Protein AF-A0A7C3KYE5-F1 (afdb_monomer_lite)

Foldseek 3Di:
DDDPPDDDDPVRVCVVCVVPVDDDDADWDQDPEPDDDRIDHPPDAGPQQDDPRDRHPPRDHPDPPPDD

Secondary structure (DSSP, 8-state):
----SSPPPHHHHHHHHHHH-PPPPPPPEE--SSSS-SEE-TT---TTSEETTEEPTT---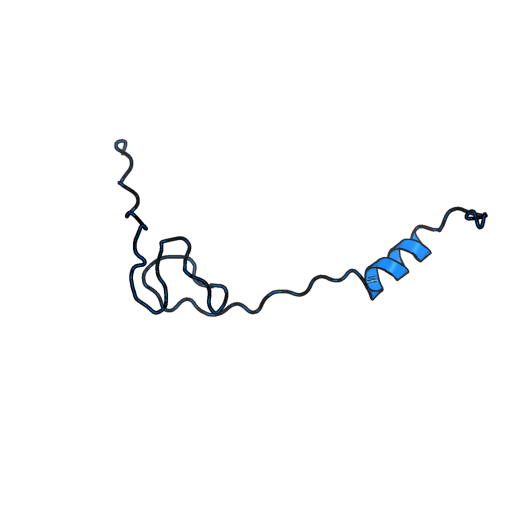-PPPS--

Sequence (68 aa):
MPNPKRKHSKTRSAKRRASNFNTEMPTLTVNRQQGGEVFSLPHNATPEGFYKGRRLPGFRDRRPSPGG

pLDDT: mean 85.38, std 10.87, range [44.47, 97.25]

Radius of gyration: 23.28 Å; chains: 1; bounding box: 31×50×56 Å

Structure (mmCIF, N/CA/C/O backbone):
data_AF-A0A7C3KYE5-F1
#
_entry.id   AF-A0A7C3KYE5-F1
#
loop_
_atom_site.group_PDB
_atom_site.id
_atom_site.type_symbol
_atom_site.label_atom_id
_atom_site.label_alt_id
_atom_site.label_comp_id
_atom_site.label_asym_id
_atom_site.label_entity_id
_atom_site.label_seq_id
_atom_site.pdbx_PDB_ins_code
_atom_site.Cartn_x
_atom_site.Cartn_y
_atom_site.Cartn_z
_atom_site.occupancy
_atom_site.B_iso_or_equiv
_atom_site.auth_seq_id
_atom_site.auth_comp_id
_atom_site.auth_asym_id
_atom_site.auth_atom_id
_atom_site.pdbx_PDB_model_num
ATOM 1 N N . MET A 1 1 ? 4.489 -36.931 -17.863 1.00 84.75 1 MET A N 1
ATOM 2 C CA . MET A 1 1 ? 4.326 -35.625 -17.179 1.00 84.75 1 MET A CA 1
ATOM 3 C C . MET A 1 1 ? 4.854 -34.502 -18.062 1.00 84.75 1 MET A C 1
ATOM 5 O O . MET A 1 1 ? 5.908 -34.693 -18.665 1.00 84.75 1 MET A O 1
ATOM 9 N N . PRO A 1 2 ? 4.162 -33.352 -18.155 1.00 90.06 2 PRO A N 1
ATOM 10 C CA . PRO A 1 2 ? 4.645 -32.200 -18.908 1.00 90.06 2 PRO A CA 1
ATOM 11 C C . PRO A 1 2 ? 5.691 -31.424 -18.093 1.00 90.06 2 PRO A C 1
ATOM 13 O O . PRO A 1 2 ? 5.364 -30.513 -17.337 1.00 90.06 2 PRO A O 1
ATOM 16 N N . ASN A 1 3 ? 6.964 -31.785 -18.255 1.00 93.00 3 ASN A N 1
ATOM 17 C CA . ASN A 1 3 ? 8.073 -31.084 -17.609 1.00 93.00 3 ASN A CA 1
ATOM 18 C C . ASN A 1 3 ? 8.611 -29.960 -18.511 1.00 93.00 3 ASN A C 1
ATOM 20 O O . ASN A 1 3 ? 8.710 -30.142 -19.729 1.00 93.00 3 ASN A O 1
ATOM 24 N N . PRO A 1 4 ? 8.992 -28.796 -17.950 1.00 93.94 4 PRO A N 1
ATOM 25 C CA . PRO A 1 4 ? 9.525 -27.696 -18.739 1.00 93.94 4 PRO A CA 1
ATOM 26 C C . PRO A 1 4 ? 10.807 -28.125 -19.455 1.00 93.94 4 PRO A C 1
ATOM 28 O O . PRO A 1 4 ? 11.823 -28.422 -18.832 1.00 93.94 4 PRO A O 1
ATOM 31 N N . LYS A 1 5 ? 10.771 -28.114 -20.791 1.00 95.12 5 LYS A N 1
ATOM 32 C CA . LYS A 1 5 ? 11.906 -28.531 -21.627 1.00 95.12 5 LYS A CA 1
ATOM 33 C C . LYS A 1 5 ? 13.121 -27.606 -21.490 1.00 95.12 5 LYS A C 1
ATOM 35 O O . LYS A 1 5 ? 14.246 -28.041 -21.713 1.00 95.12 5 LYS A O 1
ATOM 40 N N . ARG A 1 6 ? 12.903 -26.321 -21.176 1.00 95.00 6 ARG A N 1
ATOM 41 C CA . ARG A 1 6 ? 13.950 -25.291 -21.054 1.00 95.00 6 ARG A CA 1
ATOM 42 C C . ARG A 1 6 ? 13.626 -24.305 -19.936 1.00 95.00 6 ARG A C 1
ATOM 44 O O . ARG A 1 6 ? 12.464 -23.973 -19.702 1.00 95.00 6 ARG A O 1
ATOM 51 N N . LYS A 1 7 ? 14.675 -23.763 -19.312 1.00 95.19 7 LYS A N 1
ATOM 52 C CA . LYS A 1 7 ? 14.569 -22.658 -18.352 1.00 95.19 7 LYS A CA 1
ATOM 53 C C . LYS A 1 7 ? 14.007 -21.409 -19.038 1.00 95.19 7 LYS A C 1
ATOM 55 O O . LYS A 1 7 ? 14.444 -21.033 -20.124 1.00 95.19 7 LYS A O 1
ATOM 60 N N . HIS A 1 8 ? 13.061 -20.733 -18.391 1.00 96.19 8 HIS A N 1
ATOM 61 C CA . HIS A 1 8 ? 12.565 -19.447 -18.876 1.00 96.19 8 HIS A CA 1
ATOM 62 C C . HIS A 1 8 ? 13.630 -18.357 -18.751 1.00 96.19 8 HIS A C 1
ATOM 64 O O . HIS A 1 8 ? 14.300 -18.239 -17.724 1.00 96.19 8 HIS A O 1
ATOM 70 N N . SER A 1 9 ? 13.750 -17.523 -19.785 1.00 97.25 9 SER A N 1
ATOM 71 C CA . SER A 1 9 ? 14.628 -16.357 -19.739 1.00 97.25 9 SER A CA 1
ATOM 72 C C . SER A 1 9 ? 14.153 -15.348 -18.689 1.00 97.25 9 SER A C 1
ATOM 74 O O . SER A 1 9 ? 12.966 -15.291 -18.328 1.00 97.25 9 SER A O 1
ATOM 76 N N . LYS A 1 10 ? 15.088 -14.516 -18.214 1.00 96.81 10 LYS A N 1
ATOM 77 C CA . LYS A 1 10 ? 14.778 -13.403 -17.307 1.00 96.81 10 LYS A CA 1
ATOM 78 C C . LYS A 1 10 ? 13.734 -12.476 -17.938 1.00 96.81 10 LYS A C 1
ATOM 80 O O . LYS A 1 10 ? 12.747 -12.166 -17.284 1.00 96.81 10 LYS A O 1
ATOM 85 N N . THR A 1 11 ? 13.868 -12.170 -19.231 1.00 96.50 11 THR A N 1
ATOM 86 C CA . THR A 1 11 ? 12.920 -11.342 -19.993 1.00 96.50 11 THR A CA 1
ATOM 87 C C . THR A 1 11 ? 11.508 -11.930 -20.018 1.00 96.50 11 THR A C 1
ATOM 89 O O . THR A 1 11 ? 10.548 -11.208 -19.761 1.00 96.50 11 THR A O 1
ATOM 92 N N . ARG A 1 12 ? 11.349 -13.244 -20.260 1.00 95.25 12 ARG A N 1
ATOM 93 C CA . ARG A 1 12 ? 10.023 -13.898 -20.248 1.00 95.25 12 ARG A CA 1
ATOM 94 C C . ARG A 1 12 ? 9.381 -13.836 -18.864 1.00 95.25 12 ARG A C 1
ATOM 96 O O . ARG A 1 12 ? 8.189 -13.571 -18.744 1.00 95.25 12 ARG A O 1
ATOM 103 N N . SER A 1 13 ? 10.171 -14.074 -17.819 1.00 95.00 13 SER A N 1
ATOM 104 C CA . SER A 1 13 ? 9.677 -14.030 -16.439 1.00 95.00 13 SER A CA 1
ATOM 105 C C . SER A 1 13 ? 9.330 -12.607 -16.000 1.00 95.00 13 SER A C 1
ATOM 107 O O . SER A 1 13 ? 8.304 -12.417 -15.358 1.00 95.00 13 SER A O 1
ATOM 109 N N . ALA A 1 14 ? 10.138 -11.614 -16.381 1.00 94.88 14 ALA A N 1
ATOM 110 C CA . ALA A 1 14 ? 9.889 -10.203 -16.098 1.00 94.88 14 ALA A CA 1
ATOM 111 C C . ALA A 1 14 ? 8.606 -9.711 -16.782 1.00 94.88 14 ALA A C 1
ATOM 113 O O . ALA A 1 14 ? 7.730 -9.201 -16.095 1.00 94.88 14 ALA A O 1
ATOM 114 N N . LYS A 1 15 ? 8.430 -9.971 -18.087 1.00 95.38 15 LYS A N 1
ATOM 115 C CA . LYS A 1 15 ? 7.199 -9.618 -18.824 1.00 95.38 15 LYS A CA 1
ATOM 116 C C . LYS A 1 15 ? 5.942 -10.235 -18.200 1.00 95.38 15 LYS A C 1
ATOM 118 O O . LYS A 1 15 ? 4.921 -9.565 -18.076 1.00 95.38 15 LYS A O 1
ATOM 123 N N . ARG A 1 16 ? 6.021 -11.501 -17.764 1.00 95.06 16 ARG A N 1
ATOM 124 C CA . ARG A 1 16 ? 4.899 -12.177 -17.090 1.00 95.06 16 ARG A CA 1
ATOM 125 C C . ARG A 1 16 ? 4.536 -11.519 -15.756 1.00 95.06 16 ARG A C 1
ATOM 127 O O . ARG A 1 16 ? 3.359 -11.430 -15.436 1.00 95.06 16 ARG A O 1
ATOM 134 N N . ARG A 1 17 ? 5.529 -11.095 -14.966 1.00 94.19 17 ARG A N 1
ATOM 135 C CA . ARG A 1 17 ? 5.275 -10.455 -13.666 1.00 94.19 17 ARG A CA 1
ATOM 136 C C . ARG A 1 17 ? 4.811 -9.008 -13.821 1.00 94.19 17 ARG A C 1
ATOM 138 O O . ARG A 1 17 ? 3.856 -8.633 -13.170 1.00 94.19 17 ARG A O 1
ATOM 145 N N . ALA A 1 18 ? 5.411 -8.241 -14.729 1.00 92.44 18 ALA A N 1
ATOM 146 C CA . ALA A 1 18 ? 5.052 -6.838 -14.960 1.00 92.44 18 ALA A CA 1
ATOM 147 C C . ALA A 1 18 ? 3.608 -6.638 -15.456 1.00 92.44 18 ALA A C 1
ATOM 149 O O . ALA A 1 18 ? 3.037 -5.570 -15.278 1.00 92.44 18 ALA A O 1
ATOM 150 N N . SER A 1 19 ? 3.017 -7.653 -16.092 1.00 90.25 19 SER A N 1
ATOM 151 C CA . SER A 1 19 ? 1.632 -7.583 -16.574 1.00 90.25 19 SER A CA 1
ATOM 152 C C . SER A 1 19 ? 0.600 -7.862 -15.484 1.00 90.25 19 SER A C 1
ATOM 154 O O . SER A 1 19 ? -0.441 -7.224 -15.475 1.00 90.25 19 SER A O 1
ATOM 156 N N . ASN A 1 20 ? 0.875 -8.808 -14.583 1.00 87.81 20 ASN A N 1
ATOM 157 C CA . ASN A 1 20 ? -0.166 -9.397 -13.730 1.00 87.81 20 ASN A CA 1
ATOM 158 C C . ASN A 1 20 ? 0.178 -9.409 -12.236 1.00 87.81 20 ASN A C 1
ATOM 160 O O . ASN A 1 20 ? -0.597 -9.919 -11.437 1.00 87.81 20 ASN A O 1
ATOM 164 N N . PHE A 1 21 ? 1.358 -8.930 -11.850 1.00 90.38 21 PHE A N 1
ATOM 165 C CA . PHE A 1 21 ? 1.839 -8.958 -10.468 1.00 90.38 21 PHE A CA 1
ATOM 166 C C . PHE A 1 21 ? 2.109 -7.539 -9.963 1.00 90.38 21 PHE A C 1
ATOM 168 O O . PHE A 1 21 ? 3.131 -7.271 -9.331 1.00 90.38 21 PHE A O 1
ATOM 175 N N . ASN A 1 22 ? 1.199 -6.630 -10.308 1.00 92.06 22 ASN A N 1
ATOM 176 C CA . ASN A 1 22 ? 1.234 -5.246 -9.865 1.00 92.06 22 ASN A CA 1
ATOM 177 C C . ASN A 1 22 ? 0.406 -5.107 -8.588 1.00 92.06 22 ASN A C 1
ATOM 179 O O . ASN A 1 22 ? -0.636 -5.742 -8.437 1.00 92.06 22 ASN A O 1
ATOM 183 N N . THR A 1 23 ? 0.894 -4.289 -7.666 1.00 93.38 23 THR A N 1
ATOM 184 C CA . THR A 1 23 ? 0.197 -3.939 -6.428 1.00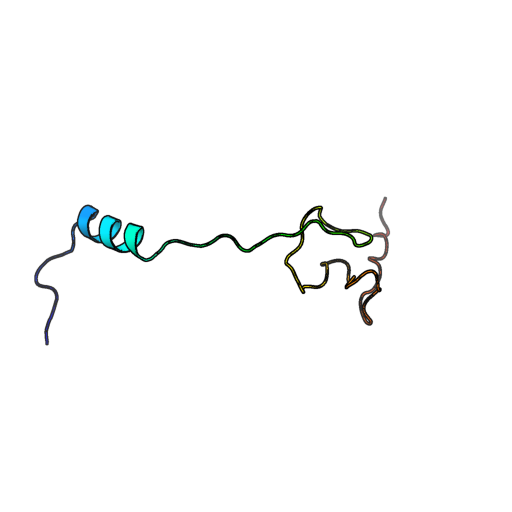 93.38 23 THR A CA 1
ATOM 185 C C . THR A 1 23 ? -0.571 -2.644 -6.620 1.00 93.38 23 THR A C 1
ATOM 187 O O . THR A 1 23 ? -0.049 -1.706 -7.222 1.00 93.38 23 THR A O 1
ATOM 190 N N . GLU A 1 24 ? -1.771 -2.569 -6.056 1.00 93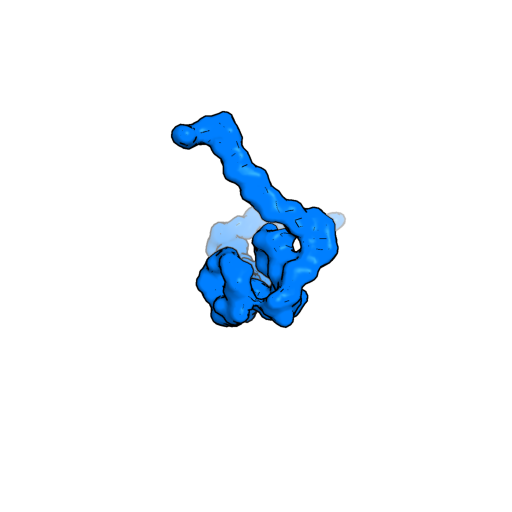.38 24 GLU A N 1
ATOM 191 C CA . GLU A 1 24 ? -2.568 -1.345 -6.042 1.00 93.38 24 GLU A CA 1
ATOM 192 C C . GLU A 1 24 ? -2.438 -0.645 -4.689 1.00 93.38 24 GLU A C 1
ATOM 194 O O . GLU A 1 24 ? -2.418 -1.285 -3.635 1.00 93.38 24 GLU A O 1
ATOM 199 N N . MET A 1 25 ? -2.325 0.683 -4.724 1.00 93.00 25 MET A N 1
ATOM 200 C CA . MET A 1 25 ? -2.316 1.489 -3.507 1.00 93.00 25 MET A CA 1
ATOM 201 C C . MET A 1 25 ? -3.734 1.574 -2.935 1.00 93.00 25 MET A C 1
ATOM 203 O O . MET A 1 25 ? -4.663 1.894 -3.681 1.00 93.00 25 MET A O 1
ATOM 207 N N . PRO A 1 26 ? -3.925 1.338 -1.624 1.00 91.44 26 PRO A N 1
ATOM 208 C CA . PRO A 1 26 ? -5.232 1.494 -1.011 1.00 91.44 26 PRO A CA 1
ATOM 209 C C . PRO A 1 26 ? -5.638 2.967 -1.001 1.00 91.44 26 PRO A C 1
ATOM 211 O O . PRO A 1 26 ? -4.804 3.867 -0.882 1.00 91.44 26 PRO A O 1
ATOM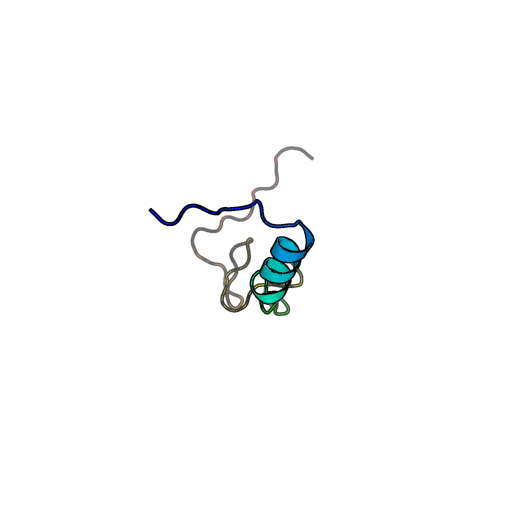 214 N N . THR A 1 27 ? -6.941 3.221 -1.077 1.00 93.19 27 THR A N 1
ATOM 215 C CA . THR A 1 27 ? -7.472 4.573 -0.910 1.00 93.19 27 THR A CA 1
ATOM 216 C C . THR A 1 27 ? -7.179 5.061 0.504 1.00 93.19 27 THR A C 1
ATOM 218 O O . THR A 1 27 ? -7.582 4.432 1.481 1.00 93.19 27 THR A O 1
ATOM 221 N N . LEU A 1 28 ? -6.491 6.194 0.612 1.00 91.69 28 LEU A N 1
ATOM 222 C CA . LEU A 1 28 ? -6.237 6.875 1.876 1.00 91.69 28 LEU A CA 1
ATOM 223 C C . LEU A 1 28 ? -7.168 8.077 2.010 1.00 91.69 28 LEU A C 1
ATOM 225 O O . LEU A 1 28 ? -7.469 8.762 1.033 1.00 91.69 28 LEU A O 1
ATOM 229 N N . THR A 1 29 ? -7.617 8.340 3.232 1.00 90.06 29 THR A N 1
ATOM 230 C CA . THR A 1 29 ? -8.464 9.493 3.555 1.00 90.06 29 THR A CA 1
ATOM 231 C C . THR A 1 29 ? -7.786 10.368 4.594 1.00 90.06 29 THR A C 1
ATOM 233 O O . THR A 1 29 ? -7.027 9.870 5.423 1.00 90.06 29 THR A O 1
ATOM 236 N N . VAL A 1 30 ? -8.052 11.675 4.555 1.00 89.06 30 VAL A N 1
ATOM 237 C CA . VAL A 1 30 ? -7.573 12.590 5.597 1.00 89.06 30 VAL A CA 1
ATOM 238 C C . VAL A 1 30 ? -8.217 12.200 6.921 1.00 89.06 30 VAL A C 1
ATOM 240 O O . VAL A 1 30 ? -9.445 12.094 7.024 1.00 89.06 30 VAL A O 1
ATOM 243 N N . ASN A 1 31 ? -7.384 12.000 7.935 1.00 85.38 31 ASN A N 1
ATOM 244 C CA . ASN A 1 31 ? -7.844 11.690 9.272 1.00 85.38 31 ASN A CA 1
ATOM 245 C C . ASN A 1 31 ? -8.494 12.936 9.894 1.00 85.38 31 ASN A C 1
ATOM 247 O O . ASN A 1 31 ? -7.866 13.980 10.039 1.00 85.38 31 ASN A O 1
ATOM 251 N N . ARG A 1 32 ? -9.778 12.829 10.250 1.00 80.81 32 ARG A N 1
ATOM 252 C CA . ARG A 1 32 ? -10.562 13.899 10.899 1.00 80.81 32 ARG A CA 1
ATOM 253 C C . ARG A 1 32 ? -10.743 13.676 12.403 1.00 80.81 32 ARG A C 1
ATOM 255 O O . ARG A 1 32 ? -11.609 14.293 13.017 1.00 80.81 32 ARG A O 1
ATOM 262 N N . GLN A 1 33 ? -10.014 12.726 12.977 1.00 78.38 33 GLN A N 1
ATOM 263 C CA . GLN A 1 33 ? -10.141 12.328 14.376 1.00 78.38 33 GLN A CA 1
ATOM 264 C C . GLN A 1 33 ? -9.047 12.984 15.229 1.00 78.38 33 GLN A C 1
ATOM 266 O O . GLN A 1 33 ? -8.043 13.459 14.705 1.00 78.38 33 GLN A O 1
ATOM 271 N N . GLN A 1 34 ? -9.248 13.019 16.548 1.00 68.88 34 GLN A N 1
ATOM 272 C CA . GLN A 1 34 ? -8.230 13.492 17.486 1.00 68.88 34 GLN A CA 1
ATOM 273 C C . GLN A 1 34 ? -7.087 12.481 17.588 1.00 68.88 34 GLN A C 1
ATOM 275 O O . GLN A 1 34 ? -7.306 11.324 17.942 1.00 68.88 34 GLN A O 1
ATOM 280 N N . GLY A 1 35 ? -5.870 12.953 17.321 1.00 64.81 35 GLY A N 1
ATOM 281 C CA . GLY A 1 35 ? -4.656 12.153 17.417 1.00 64.81 35 GLY A CA 1
ATOM 282 C C . GLY A 1 35 ? -4.466 11.162 16.262 1.00 64.81 35 GLY A C 1
ATOM 283 O O . GLY A 1 35 ? -5.411 10.680 15.631 1.00 64.81 35 GLY A O 1
ATOM 284 N N . GLY A 1 36 ? -3.199 10.852 15.998 1.00 71.12 36 GLY A N 1
ATOM 285 C CA . GLY A 1 36 ? -2.770 9.921 14.957 1.00 71.12 36 GLY A CA 1
ATOM 286 C C . GLY A 1 36 ? -2.232 10.598 13.695 1.00 71.12 36 GLY A C 1
ATOM 287 O O . GLY A 1 36 ? -2.087 11.815 13.623 1.00 71.12 36 GLY A O 1
ATOM 288 N N . GLU A 1 37 ? -1.920 9.760 12.710 1.00 80.31 37 GLU A N 1
ATOM 289 C CA . GLU A 1 37 ? -1.351 10.156 11.420 1.00 80.31 37 GLU A CA 1
ATOM 290 C C . GLU A 1 37 ? -2.328 10.989 10.575 1.00 80.31 37 GLU A C 1
ATOM 292 O O . GLU A 1 37 ? -3.552 10.868 10.706 1.00 80.31 37 GLU A O 1
ATOM 297 N N . VAL A 1 38 ? -1.773 11.802 9.666 1.00 86.00 38 VAL A N 1
ATOM 298 C CA . VAL A 1 38 ? -2.522 12.706 8.764 1.00 86.00 38 VAL A CA 1
ATOM 299 C C . VAL A 1 38 ? -3.483 11.938 7.853 1.00 86.00 38 VAL A C 1
ATOM 301 O O . VAL A 1 38 ? -4.561 12.430 7.511 1.00 86.00 38 VAL A O 1
ATOM 304 N N . PHE A 1 39 ? -3.112 10.713 7.484 1.00 88.75 39 PHE A N 1
ATOM 305 C CA . PHE A 1 39 ? -3.905 9.839 6.634 1.00 88.75 39 PHE A CA 1
ATOM 306 C C . PHE A 1 39 ? -4.283 8.559 7.366 1.00 88.75 39 PHE A C 1
ATOM 308 O O . PHE A 1 39 ? -3.493 7.988 8.116 1.00 88.75 39 PHE A O 1
ATOM 315 N N . SER A 1 40 ? -5.494 8.081 7.105 1.00 88.44 40 SER A N 1
ATOM 316 C CA . SER A 1 40 ? -5.977 6.800 7.600 1.00 88.44 40 SER A CA 1
ATOM 317 C C . SER A 1 40 ? -6.707 6.028 6.509 1.00 88.44 40 SER A C 1
ATOM 319 O O . SER A 1 40 ? -7.218 6.593 5.532 1.00 88.44 40 SER A O 1
ATOM 321 N N . LEU A 1 41 ? -6.752 4.708 6.685 1.00 90.81 41 LEU A N 1
ATOM 322 C CA . LEU A 1 41 ? -7.568 3.844 5.848 1.00 90.81 41 LEU A CA 1
ATOM 323 C C . LEU A 1 41 ? -9.055 4.119 6.122 1.00 90.81 41 LEU A C 1
ATOM 325 O O . LEU A 1 41 ? -9.462 4.216 7.286 1.00 90.81 41 LEU A O 1
ATOM 329 N N . PRO A 1 42 ? -9.890 4.208 5.075 1.00 90.69 42 PRO A N 1
ATOM 330 C CA . PRO A 1 42 ? -11.317 4.416 5.238 1.00 90.69 42 PRO A CA 1
ATOM 331 C C . PRO A 1 42 ? -11.927 3.259 6.030 1.00 90.69 42 PRO A C 1
ATOM 333 O O . PRO A 1 42 ? -11.485 2.115 5.940 1.00 90.69 42 PRO A O 1
ATOM 336 N N . HIS A 1 43 ? -12.945 3.574 6.830 1.00 89.88 43 HIS A N 1
ATOM 337 C CA . HIS A 1 43 ? -13.679 2.618 7.671 1.00 89.88 43 HIS A CA 1
ATOM 338 C C . HIS A 1 43 ? -12.841 1.852 8.707 1.00 89.88 43 HIS A C 1
ATOM 340 O O . HIS A 1 43 ? -13.368 0.939 9.335 1.00 89.88 43 HIS A O 1
ATOM 346 N N . ASN A 1 44 ? -11.597 2.263 8.957 1.00 89.06 44 ASN A N 1
ATOM 347 C CA . ASN A 1 44 ? -10.746 1.688 9.990 1.00 89.06 44 ASN A CA 1
ATOM 348 C C . ASN A 1 44 ? -10.622 2.629 11.195 1.00 89.06 44 ASN A C 1
ATOM 350 O O . ASN A 1 44 ? -10.750 3.852 11.077 1.00 89.06 44 ASN A O 1
ATOM 354 N N . ALA A 1 45 ? -10.401 2.045 12.371 1.00 88.50 45 ALA A N 1
ATOM 355 C CA . ALA A 1 45 ? -10.056 2.800 13.568 1.00 88.50 45 ALA A CA 1
ATOM 356 C C . ALA A 1 45 ? -8.609 3.301 13.484 1.00 88.50 45 ALA A C 1
ATOM 358 O O . ALA A 1 45 ? -7.760 2.664 12.856 1.00 88.50 45 ALA A O 1
ATOM 359 N N . THR A 1 46 ? -8.317 4.431 14.124 1.00 86.25 46 THR A N 1
ATOM 360 C CA . THR A 1 46 ? -6.931 4.886 14.263 1.00 86.25 46 THR A CA 1
ATOM 361 C C . THR A 1 46 ? -6.169 3.974 15.229 1.00 86.25 46 THR A C 1
ATOM 363 O O . THR A 1 46 ? -6.781 3.408 16.140 1.00 86.25 46 THR A O 1
ATOM 366 N N . PRO A 1 47 ? -4.833 3.861 15.096 1.00 84.56 47 PRO A N 1
ATOM 367 C CA . PRO A 1 47 ? -4.006 3.083 16.023 1.00 84.56 47 PRO A CA 1
ATOM 368 C C . PRO A 1 47 ? -4.095 3.560 17.471 1.00 84.56 47 PRO A C 1
ATOM 370 O O . PRO A 1 47 ? -3.803 2.802 18.383 1.00 84.56 47 PRO A O 1
ATOM 373 N N . GLU A 1 48 ? -4.495 4.812 17.686 1.00 82.75 48 GLU A N 1
ATOM 374 C CA . GLU A 1 48 ? -4.695 5.361 19.021 1.00 82.75 48 GLU A CA 1
ATOM 375 C C . GLU A 1 48 ? -6.034 4.945 19.625 1.00 82.75 48 GLU A C 1
ATOM 377 O O . GLU A 1 48 ? -6.194 5.085 20.829 1.00 82.75 48 GLU A O 1
ATOM 382 N N . GLY A 1 49 ? -6.981 4.414 18.845 1.00 87.69 49 GLY A N 1
ATOM 383 C CA . GLY A 1 49 ? -8.266 3.931 19.350 1.00 87.69 49 GLY A CA 1
ATOM 384 C C . GLY A 1 49 ? -9.433 4.880 19.139 1.00 87.69 49 GLY A C 1
ATOM 385 O O . GLY A 1 49 ? -10.361 4.893 19.948 1.00 87.69 49 GLY A O 1
ATOM 386 N N . PHE A 1 50 ? -9.401 5.695 18.088 1.00 86.94 50 PHE A N 1
ATOM 387 C CA . PHE A 1 50 ? -10.537 6.525 17.704 1.00 86.94 50 PHE A CA 1
ATOM 388 C C . PHE A 1 50 ? -11.238 5.955 16.467 1.00 86.94 50 PHE A C 1
ATOM 390 O O . PHE A 1 50 ? -10.619 5.389 15.563 1.00 86.94 50 PHE A O 1
ATOM 397 N N . TYR A 1 51 ? -12.562 6.095 16.427 1.00 88.44 51 TYR A N 1
ATOM 398 C CA . TYR A 1 51 ? -13.366 5.838 15.236 1.00 88.44 51 TYR A CA 1
ATOM 399 C C . TYR A 1 51 ? -14.547 6.804 15.189 1.00 88.44 51 TYR A C 1
ATOM 401 O O . TYR A 1 51 ? -15.293 6.931 16.160 1.00 88.44 51 TYR A O 1
ATOM 409 N N . LYS A 1 52 ? -14.717 7.509 14.063 1.00 86.00 52 LYS A N 1
ATOM 410 C CA . LYS A 1 52 ? -15.775 8.524 13.873 1.00 86.00 52 LYS A CA 1
ATOM 411 C C . LYS A 1 52 ? -15.831 9.552 15.021 1.00 86.00 52 LYS A C 1
ATOM 413 O O . LYS A 1 52 ? -16.904 9.897 15.504 1.00 86.00 52 LYS A O 1
ATOM 418 N N . GLY A 1 53 ? -14.661 10.000 15.484 1.00 83.31 53 GLY A N 1
ATOM 419 C CA . GLY A 1 53 ? -14.531 10.999 16.552 1.00 83.31 53 GLY A CA 1
ATOM 420 C C . GLY A 1 53 ? -14.812 10.480 17.967 1.00 83.31 53 GLY A C 1
ATOM 421 O O . GLY A 1 53 ? -14.784 11.262 18.910 1.00 83.31 53 GLY A O 1
ATOM 422 N N . ARG A 1 54 ? -15.070 9.179 18.142 1.00 86.38 54 ARG A N 1
ATOM 423 C CA . ARG A 1 54 ? -15.344 8.567 19.449 1.00 86.38 54 ARG A CA 1
ATOM 424 C C . ARG A 1 54 ? -14.182 7.684 19.883 1.00 86.38 54 ARG A C 1
ATOM 426 O O . ARG A 1 54 ? -13.597 6.982 19.057 1.00 86.38 54 ARG A O 1
ATOM 433 N N . ARG A 1 55 ? -13.886 7.701 21.184 1.00 87.44 55 ARG A N 1
ATOM 434 C CA . ARG A 1 55 ? -12.931 6.788 21.819 1.00 87.44 55 ARG A CA 1
ATOM 435 C C . ARG A 1 55 ? -13.512 5.375 21.840 1.00 87.44 55 ARG A C 1
ATOM 437 O O . ARG A 1 55 ? -14.650 5.186 22.273 1.00 87.44 55 ARG A O 1
ATOM 444 N N . LEU A 1 56 ? -12.746 4.399 21.364 1.00 87.62 56 LEU A N 1
ATOM 445 C CA . LEU A 1 56 ? -13.138 2.996 21.390 1.00 87.62 56 LEU A CA 1
ATOM 446 C C . LEU A 1 56 ? -12.927 2.391 22.788 1.00 87.62 56 LEU A C 1
ATOM 448 O O . LEU A 1 56 ? -11.923 2.692 23.440 1.00 87.62 56 LEU A O 1
ATOM 452 N N . PRO A 1 57 ? -13.834 1.512 23.251 1.00 88.12 57 PRO A N 1
ATOM 453 C CA . PRO A 1 57 ? -13.644 0.774 24.495 1.00 88.12 57 PRO A CA 1
ATOM 454 C C . PRO A 1 57 ? -12.377 -0.087 24.441 1.00 88.12 57 PRO A C 1
ATOM 456 O O . PRO A 1 57 ? -12.064 -0.679 23.412 1.00 88.12 57 PRO A 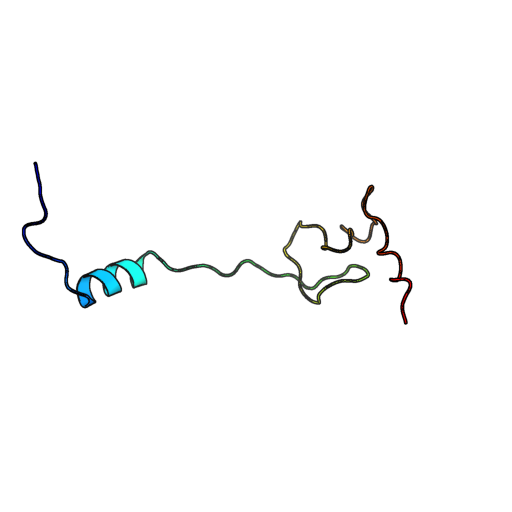O 1
ATOM 459 N N . GLY A 1 58 ? -11.655 -0.177 25.558 1.00 81.94 58 GLY A N 1
ATOM 460 C CA . GLY A 1 58 ? -10.457 -1.018 25.676 1.00 81.94 58 GLY A CA 1
ATOM 461 C C . GLY A 1 58 ? -9.153 -0.370 25.198 1.00 81.94 58 GLY A C 1
ATOM 462 O O . GLY A 1 58 ? -8.081 -0.876 25.525 1.00 81.94 58 GLY A O 1
ATOM 463 N N . PHE A 1 59 ? -9.212 0.780 24.518 1.00 81.75 59 PHE A N 1
ATOM 464 C CA . PHE A 1 59 ? -8.022 1.585 24.249 1.00 81.75 59 PHE A CA 1
ATOM 465 C C . PHE A 1 59 ? -7.644 2.404 25.481 1.00 81.75 59 PHE A C 1
ATOM 467 O O . PHE A 1 59 ? -8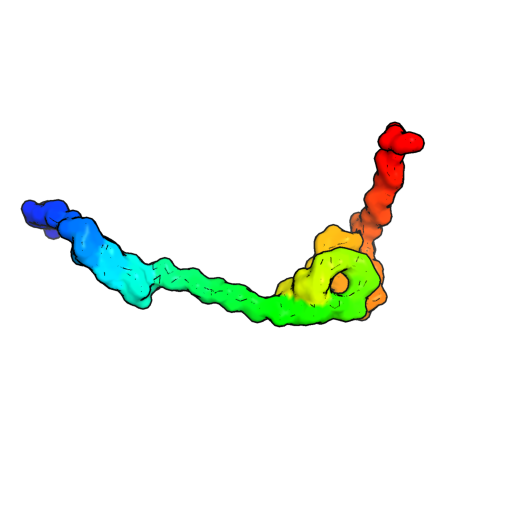.370 3.305 25.902 1.00 81.75 59 PHE A O 1
ATOM 474 N N . ARG A 1 60 ? -6.500 2.061 26.080 1.00 72.88 60 ARG A N 1
ATOM 475 C CA . ARG A 1 60 ? -5.910 2.820 27.186 1.00 72.88 60 ARG A CA 1
ATOM 476 C C . ARG A 1 60 ? -5.042 3.922 26.601 1.00 72.88 60 ARG A C 1
ATOM 478 O O . ARG A 1 60 ? -4.274 3.670 25.676 1.00 72.88 60 ARG A O 1
ATOM 485 N N . ASP A 1 61 ? -5.129 5.115 27.173 1.00 73.69 61 ASP A N 1
ATOM 486 C CA . ASP A 1 61 ? -4.149 6.157 26.886 1.00 73.69 61 ASP A CA 1
ATOM 487 C C . ASP A 1 61 ? -2.772 5.615 27.267 1.00 73.69 61 ASP A C 1
ATOM 489 O O . ASP A 1 61 ? -2.614 4.995 28.331 1.00 73.69 61 ASP A O 1
ATOM 493 N N . ARG A 1 62 ? -1.788 5.757 26.368 1.00 67.69 62 ARG A N 1
ATOM 494 C CA . ARG A 1 62 ? -0.424 5.327 26.675 1.00 67.69 62 ARG A CA 1
ATOM 495 C C . ARG A 1 62 ? -0.019 6.057 27.947 1.00 67.69 62 ARG A C 1
ATOM 497 O O . ARG A 1 62 ? 0.033 7.284 27.968 1.00 67.69 62 ARG A O 1
ATOM 504 N N . ARG A 1 63 ? 0.219 5.302 29.023 1.00 63.25 63 ARG A N 1
ATOM 505 C CA . ARG A 1 63 ? 0.763 5.883 30.249 1.00 63.25 63 ARG A CA 1
ATOM 506 C C . ARG A 1 63 ? 2.089 6.546 29.867 1.00 63.25 63 ARG A C 1
ATOM 508 O O . ARG A 1 63 ? 2.871 5.891 29.171 1.00 63.25 63 ARG A O 1
ATOM 515 N N . PRO A 1 64 ? 2.339 7.805 30.262 1.00 63.78 64 PRO A N 1
ATOM 516 C CA . PRO A 1 64 ? 3.652 8.394 30.057 1.00 63.78 64 PRO A CA 1
ATOM 517 C C . PRO A 1 64 ? 4.677 7.462 30.707 1.00 63.78 64 PRO A C 1
ATOM 519 O O . PRO A 1 64 ? 4.467 6.989 31.828 1.00 63.78 64 PRO A O 1
ATOM 522 N N . SER A 1 65 ? 5.728 7.111 29.963 1.00 63.78 65 SER A N 1
ATOM 523 C CA . SER A 1 65 ? 6.807 6.289 30.505 1.00 63.78 65 SER A CA 1
ATOM 524 C C . SER A 1 65 ? 7.378 7.009 31.730 1.00 63.78 65 SER A C 1
ATOM 526 O O . SER A 1 65 ? 7.666 8.203 31.625 1.00 63.78 65 SER A O 1
ATOM 528 N N . PRO A 1 66 ? 7.530 6.341 32.885 1.00 59.00 66 PRO A N 1
ATOM 529 C CA . PRO A 1 66 ? 8.168 6.942 34.044 1.00 59.00 66 PRO A CA 1
ATOM 530 C C . PRO A 1 66 ? 9.671 7.010 33.757 1.00 59.00 66 PRO A C 1
ATOM 532 O O . PRO A 1 66 ? 10.406 6.065 34.028 1.00 59.00 66 PRO A O 1
ATOM 535 N N . GLY A 1 67 ? 10.116 8.081 33.109 1.00 64.50 67 GLY A N 1
ATOM 536 C CA . GLY A 1 67 ? 11.513 8.252 32.720 1.00 64.50 67 GLY A CA 1
ATOM 537 C C . GLY A 1 67 ? 11.682 9.335 31.667 1.00 64.50 67 GLY A C 1
ATOM 538 O O . GLY A 1 67 ? 11.914 9.021 30.501 1.00 64.50 67 GLY A O 1
ATOM 539 N N . GLY A 1 68 ? 11.535 10.585 32.099 1.00 44.47 68 GLY A N 1
ATOM 540 C CA . GLY A 1 68 ? 11.924 11.806 31.400 1.00 44.47 68 GLY A CA 1
ATOM 541 C C . GLY A 1 68 ? 12.324 12.835 32.441 1.00 44.47 68 GLY A C 1
ATOM 542 O O . GLY A 1 68 ? 11.518 13.008 33.383 1.00 44.47 68 GLY A O 1
#